Protein AF-A0A9E3D2W7-F1 (afdb_monomer_lite)

Structure (mmCIF, N/CA/C/O backbone):
data_AF-A0A9E3D2W7-F1
#
_entry.id   AF-A0A9E3D2W7-F1
#
loop_
_atom_site.group_PDB
_atom_site.id
_atom_site.type_symbol
_atom_site.label_atom_id
_atom_site.label_alt_id
_atom_site.label_comp_id
_atom_site.label_asym_id
_atom_site.label_entity_id
_atom_site.label_seq_id
_atom_site.pdbx_PDB_ins_code
_atom_site.Cartn_x
_atom_site.Cartn_y
_atom_site.Cartn_z
_atom_site.occupancy
_atom_site.B_iso_or_equiv
_atom_site.auth_seq_id
_atom_site.auth_comp_id
_atom_site.auth_asym_id
_atom_site.auth_atom_id
_atom_site.pdbx_PDB_model_num
ATOM 1 N N . MET A 1 1 ? 17.485 -7.644 -6.132 1.00 64.19 1 MET A N 1
ATOM 2 C CA . MET A 1 1 ? 16.285 -7.021 -5.536 1.00 64.19 1 MET A CA 1
ATOM 3 C C . MET A 1 1 ? 16.560 -5.545 -5.295 1.00 64.19 1 MET A C 1
ATOM 5 O O . MET A 1 1 ? 17.601 -5.252 -4.714 1.00 64.19 1 MET A O 1
ATOM 9 N N . PRO A 1 2 ? 15.701 -4.627 -5.766 1.00 85.75 2 PRO A N 1
ATOM 10 C CA . PRO A 1 2 ? 15.796 -3.198 -5.468 1.00 85.75 2 PRO A CA 1
ATOM 11 C C . PRO A 1 2 ? 15.906 -2.918 -3.962 1.00 85.75 2 PRO A C 1
ATOM 13 O O . PRO A 1 2 ? 15.304 -3.624 -3.151 1.00 85.75 2 PRO A O 1
ATOM 16 N N . VAL A 1 3 ? 16.630 -1.857 -3.587 1.00 92.44 3 VAL A N 1
ATOM 17 C CA . VAL 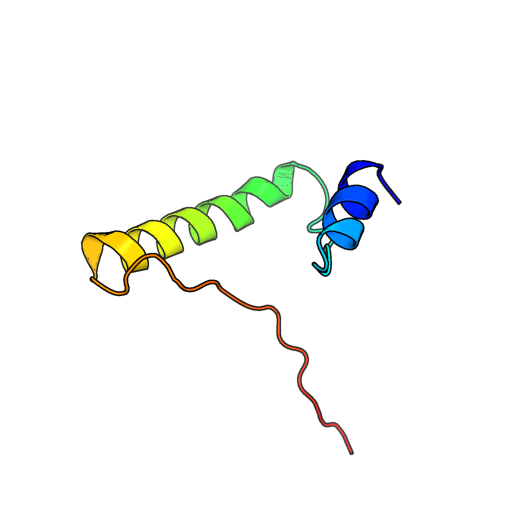A 1 3 ? 16.877 -1.490 -2.176 1.00 92.44 3 VAL A CA 1
ATOM 18 C C . VAL A 1 3 ? 15.569 -1.358 -1.389 1.00 92.44 3 VAL A C 1
ATOM 20 O O . VAL A 1 3 ? 15.462 -1.892 -0.285 1.00 92.44 3 VAL A O 1
ATOM 23 N N . PHE A 1 4 ? 14.544 -0.731 -1.974 1.00 89.75 4 PHE A N 1
ATOM 24 C CA . PHE A 1 4 ? 13.254 -0.536 -1.307 1.00 89.75 4 PHE A CA 1
ATOM 25 C C . PHE A 1 4 ? 12.557 -1.856 -0.942 1.00 89.75 4 PHE A C 1
ATOM 27 O O . PHE A 1 4 ? 11.993 -1.958 0.142 1.00 89.75 4 PHE A O 1
ATOM 34 N N . MET A 1 5 ? 12.647 -2.892 -1.785 1.00 92.62 5 MET A N 1
ATOM 35 C CA . MET A 1 5 ? 12.017 -4.187 -1.500 1.00 92.62 5 MET A CA 1
ATOM 36 C C . MET A 1 5 ? 12.640 -4.833 -0.261 1.00 92.62 5 MET A C 1
ATOM 38 O O . MET A 1 5 ? 11.930 -5.339 0.600 1.00 92.62 5 MET A O 1
ATOM 42 N N . SER A 1 6 ? 13.966 -4.745 -0.115 1.00 93.44 6 SER A N 1
ATOM 43 C CA . SER A 1 6 ? 14.653 -5.274 1.070 1.00 93.44 6 SER A CA 1
ATOM 44 C C . SER A 1 6 ? 14.294 -4.529 2.360 1.00 93.44 6 SER A C 1
ATOM 46 O O . SER A 1 6 ? 14.268 -5.134 3.429 1.00 93.44 6 SER A O 1
ATOM 48 N N . LEU A 1 7 ? 13.998 -3.228 2.277 1.00 95.62 7 LEU A N 1
ATOM 49 C CA . LEU A 1 7 ? 13.535 -2.446 3.423 1.00 95.62 7 LEU A CA 1
ATOM 50 C C . LEU A 1 7 ? 12.124 -2.865 3.838 1.00 95.62 7 LEU A C 1
ATOM 52 O O . LEU A 1 7 ? 11.881 -3.068 5.022 1.00 95.62 7 LEU A O 1
ATOM 56 N N . ILE A 1 8 ? 11.227 -3.055 2.868 1.00 94.69 8 ILE A N 1
ATOM 57 C CA . ILE A 1 8 ? 9.861 -3.533 3.117 1.00 94.69 8 ILE A CA 1
ATOM 58 C C . ILE A 1 8 ? 9.888 -4.927 3.756 1.00 94.69 8 ILE A C 1
ATOM 60 O O . ILE A 1 8 ? 9.223 -5.146 4.765 1.00 94.69 8 ILE A O 1
ATOM 64 N N . ALA A 1 9 ? 10.726 -5.832 3.244 1.00 94.94 9 ALA A N 1
ATOM 65 C CA . ALA A 1 9 ? 10.899 -7.165 3.820 1.00 94.94 9 ALA A CA 1
ATOM 66 C C . ALA A 1 9 ? 11.379 -7.122 5.283 1.00 94.94 9 ALA A C 1
ATOM 68 O O . ALA A 1 9 ? 10.882 -7.861 6.129 1.00 94.94 9 ALA A O 1
ATOM 69 N N . LYS A 1 10 ? 12.292 -6.202 5.627 1.00 96.19 10 LYS A N 1
ATOM 70 C CA . LYS A 1 10 ? 12.756 -6.008 7.015 1.00 96.19 10 LYS A CA 1
ATOM 71 C C . LYS A 1 10 ? 11.662 -5.519 7.970 1.00 96.19 10 LYS A C 1
ATOM 73 O O . LYS A 1 10 ? 11.815 -5.690 9.175 1.00 96.19 10 LYS A O 1
ATOM 78 N N . LEU A 1 11 ? 10.577 -4.934 7.459 1.00 95.50 11 LEU A N 1
ATOM 79 C CA . LEU A 1 11 ? 9.400 -4.564 8.253 1.00 95.50 11 LEU A CA 1
ATOM 80 C C . LEU A 1 11 ? 8.454 -5.754 8.506 1.00 95.50 11 LEU A C 1
ATOM 82 O O . LEU A 1 11 ? 7.422 -5.571 9.146 1.00 95.50 11 LEU A O 1
ATOM 86 N N . GLY A 1 12 ? 8.785 -6.957 8.019 1.00 94.50 12 GLY A N 1
ATOM 87 C CA . GLY A 1 12 ? 7.941 -8.151 8.137 1.00 94.50 12 GLY A CA 1
ATOM 88 C C . GLY A 1 12 ? 6.808 -8.210 7.110 1.00 94.50 12 GLY A C 1
ATOM 89 O O . GLY A 1 12 ? 5.814 -8.894 7.335 1.00 94.50 12 GLY A O 1
ATOM 90 N N . LEU A 1 13 ? 6.932 -7.465 6.008 1.00 92.75 13 LEU A N 1
ATOM 91 C CA . LEU A 1 13 ? 5.990 -7.478 4.889 1.00 92.75 13 LEU A CA 1
ATOM 92 C C . LEU A 1 13 ? 6.542 -8.317 3.731 1.00 92.75 13 LEU A C 1
ATOM 94 O O . LEU A 1 13 ? 7.751 -8.4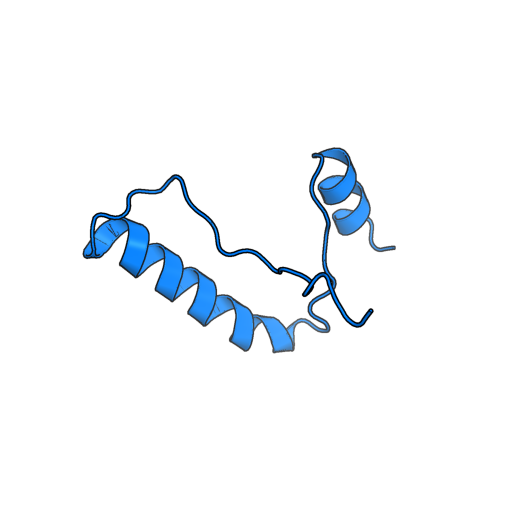23 3.561 1.00 92.75 13 LEU A O 1
ATOM 98 N N . GLU A 1 14 ? 5.654 -8.820 2.878 1.00 92.19 14 GLU A N 1
ATOM 99 C CA . GLU A 1 14 ? 6.012 -9.542 1.652 1.00 92.19 14 GLU A CA 1
ATOM 100 C C . GLU A 1 14 ? 5.890 -8.596 0.439 1.00 92.19 14 GLU A C 1
ATOM 102 O O . GLU A 1 14 ? 4.782 -8.398 -0.072 1.00 92.19 14 GLU A O 1
ATOM 107 N N . PRO A 1 15 ? 6.977 -7.933 -0.013 1.00 92.81 15 PRO A N 1
ATOM 108 C CA . PRO A 1 15 ? 6.908 -7.020 -1.149 1.00 92.81 15 PRO A CA 1
ATOM 109 C C . PRO A 1 15 ? 6.624 -7.787 -2.447 1.00 92.81 15 PRO A C 1
ATOM 111 O O . PRO A 1 15 ? 7.359 -8.702 -2.810 1.00 92.81 15 PRO A O 1
ATOM 114 N N . ALA A 1 16 ? 5.604 -7.355 -3.187 1.00 91.50 16 ALA A N 1
ATOM 115 C CA . ALA A 1 16 ? 5.304 -7.855 -4.525 1.00 91.50 16 ALA A CA 1
ATOM 116 C C . ALA A 1 16 ? 5.704 -6.816 -5.581 1.00 91.50 16 ALA A C 1
ATOM 118 O O . ALA A 1 16 ? 5.335 -5.645 -5.478 1.00 91.50 16 ALA A O 1
ATOM 119 N N . ASP A 1 17 ? 6.451 -7.242 -6.600 1.00 92.94 17 ASP A N 1
ATOM 120 C CA . ASP A 1 17 ? 6.737 -6.400 -7.760 1.00 92.94 17 ASP A CA 1
ATOM 121 C C . ASP A 1 17 ? 5.481 -6.276 -8.632 1.00 92.94 17 ASP A C 1
ATOM 123 O O . ASP A 1 17 ? 5.012 -7.259 -9.206 1.00 92.94 17 ASP A O 1
ATOM 127 N N . ALA A 1 18 ? 4.927 -5.068 -8.718 1.00 93.12 18 ALA A N 1
ATOM 128 C CA . ALA A 1 18 ? 3.777 -4.776 -9.568 1.00 93.12 18 ALA A CA 1
ATOM 129 C C . ALA A 1 18 ? 4.176 -4.494 -11.030 1.00 93.12 18 ALA A C 1
ATOM 131 O O . ALA A 1 18 ? 3.299 -4.398 -11.885 1.00 93.12 18 ALA A O 1
ATOM 132 N N . GLY A 1 19 ? 5.471 -4.366 -11.339 1.00 94.31 19 GLY A N 1
ATOM 133 C CA . GLY A 1 19 ? 5.987 -4.026 -12.663 1.00 94.31 19 GLY A CA 1
ATOM 134 C C . GLY A 1 19 ? 6.408 -2.553 -12.806 1.00 94.31 19 GLY A C 1
ATOM 135 O O . GLY A 1 19 ? 6.598 -1.846 -11.814 1.00 94.31 19 GLY A O 1
ATOM 136 N N . PRO A 1 20 ? 6.592 -2.062 -14.048 1.00 96.06 20 PRO A N 1
ATOM 137 C CA . PRO A 1 20 ? 7.052 -0.697 -14.311 1.00 96.06 20 PRO A CA 1
ATOM 138 C C . PRO A 1 20 ? 6.096 0.374 -13.771 1.00 96.06 20 PRO A C 1
ATOM 140 O O . PRO A 1 20 ? 4.908 0.126 -13.590 1.00 96.06 20 PRO A O 1
ATOM 143 N N . LEU A 1 21 ? 6.585 1.612 -13.627 1.00 96.00 21 LEU A N 1
ATOM 144 C CA . LEU A 1 21 ? 5.823 2.736 -13.058 1.00 96.00 21 LEU A CA 1
ATOM 145 C C . LEU A 1 21 ? 4.447 2.968 -13.711 1.00 96.00 21 LEU A C 1
ATOM 147 O O . LEU A 1 21 ? 3.515 3.384 -13.033 1.00 96.00 21 LEU A O 1
ATOM 151 N N . GLY A 1 22 ? 4.282 2.654 -15.000 1.00 97.62 22 GLY A N 1
ATOM 152 C CA . GLY A 1 22 ? 2.984 2.745 -15.680 1.00 97.62 22 GLY A CA 1
ATOM 153 C C . GLY A 1 22 ? 1.873 1.903 -15.031 1.00 97.62 22 GLY A C 1
ATOM 154 O O . GLY A 1 22 ? 0.700 2.260 -15.139 1.00 97.62 22 GLY A O 1
ATOM 155 N N . ILE A 1 23 ? 2.223 0.838 -14.300 1.00 97.50 23 ILE A N 1
ATOM 156 C CA . ILE A 1 23 ? 1.274 0.007 -13.546 1.00 97.50 23 ILE A CA 1
ATOM 157 C C . ILE A 1 23 ? 0.687 0.744 -12.331 1.00 97.50 23 ILE A C 1
ATOM 159 O O . ILE A 1 23 ? -0.370 0.352 -11.838 1.00 97.50 23 ILE A O 1
ATOM 163 N N . ALA A 1 24 ? 1.268 1.869 -11.893 1.00 97.50 24 ALA A N 1
ATOM 164 C CA . ALA A 1 24 ? 0.684 2.703 -10.838 1.00 97.50 24 ALA A CA 1
ATOM 165 C C . ALA A 1 24 ? -0.776 3.092 -11.137 1.00 97.50 24 ALA A C 1
ATOM 167 O O . ALA A 1 24 ? -1.600 3.103 -10.226 1.00 97.50 24 ALA A O 1
ATOM 168 N N . ARG A 1 25 ? -1.134 3.257 -12.421 1.00 97.56 25 ARG A N 1
ATOM 169 C CA . ARG A 1 25 ? -2.514 3.496 -12.875 1.00 97.56 25 ARG A CA 1
ATOM 170 C C . ARG A 1 25 ? -3.511 2.427 -12.408 1.00 97.56 25 ARG A C 1
ATOM 172 O O . ARG A 1 25 ? -4.694 2.727 -12.287 1.00 97.56 25 ARG A O 1
ATOM 179 N N . LEU A 1 26 ? -3.070 1.186 -12.190 1.00 96.81 26 LEU A N 1
ATOM 180 C CA . LEU A 1 26 ? -3.911 0.099 -11.675 1.00 96.81 26 LEU A CA 1
ATOM 181 C C . LEU A 1 26 ? -3.997 0.109 -10.142 1.00 96.81 26 LEU A C 1
ATOM 183 O O . LEU A 1 26 ? -5.026 -0.268 -9.585 1.00 96.81 26 LEU A O 1
ATOM 187 N N . LEU A 1 27 ? -2.941 0.561 -9.460 1.00 96.50 27 LEU A N 1
ATOM 188 C CA . LEU A 1 27 ? -2.881 0.631 -7.996 1.00 96.50 27 LEU A CA 1
ATOM 189 C C . LEU A 1 27 ? -3.624 1.854 -7.436 1.00 96.50 27 LEU A C 1
ATOM 191 O O . LEU A 1 27 ? -4.247 1.763 -6.378 1.00 96.50 27 LEU A O 1
ATOM 195 N N . GLU A 1 28 ? -3.606 2.979 -8.152 1.00 98.12 28 GLU A N 1
ATOM 196 C CA . GLU A 1 28 ? -4.289 4.224 -7.775 1.00 98.12 28 GLU A CA 1
ATOM 197 C C . GLU A 1 28 ? -5.796 4.026 -7.494 1.00 98.12 28 GLU A C 1
ATOM 199 O O . GLU A 1 28 ? -6.253 4.410 -6.411 1.00 98.12 28 GLU A O 1
ATOM 204 N N . PRO A 1 29 ? -6.580 3.362 -8.370 1.00 97.88 29 PRO A N 1
ATOM 205 C CA . PRO A 1 29 ? -7.976 3.034 -8.086 1.00 97.88 29 PRO A CA 1
ATOM 206 C C . PRO A 1 29 ? -8.174 2.194 -6.822 1.00 97.88 29 PRO A C 1
ATOM 208 O O . PRO A 1 29 ? -9.196 2.326 -6.153 1.00 97.88 29 PRO A O 1
ATOM 211 N N . TYR A 1 30 ? -7.207 1.345 -6.468 1.00 97.12 30 TYR A N 1
ATOM 212 C CA . TYR A 1 30 ? -7.279 0.518 -5.265 1.00 97.12 30 TYR A CA 1
ATOM 213 C C . TYR A 1 30 ? -7.132 1.358 -3.994 1.00 97.12 30 TYR A C 1
ATOM 215 O O . TYR A 1 30 ? -7.888 1.176 -3.037 1.00 97.12 30 TYR A O 1
ATOM 223 N N . GLY A 1 31 ? -6.226 2.341 -4.016 1.00 97.69 31 GLY A N 1
ATOM 224 C CA . GLY A 1 31 ? -6.120 3.354 -2.965 1.00 97.69 31 GLY A CA 1
ATOM 225 C C . GLY A 1 31 ? -7.400 4.183 -2.836 1.00 97.69 31 GLY A C 1
ATOM 226 O O . GLY A 1 31 ? -7.909 4.362 -1.731 1.00 97.69 31 GLY A O 1
ATOM 227 N N . MET A 1 32 ? -7.978 4.614 -3.961 1.00 98.50 32 MET A N 1
ATOM 228 C CA . MET A 1 32 ? -9.250 5.348 -3.970 1.00 98.50 32 MET A CA 1
ATOM 229 C C . MET A 1 32 ? -10.401 4.528 -3.381 1.00 98.50 32 MET A C 1
ATOM 231 O O . MET A 1 32 ? -11.159 5.033 -2.551 1.00 98.50 32 MET A O 1
ATOM 235 N N . LEU A 1 33 ? -10.504 3.250 -3.754 1.00 98.25 33 LEU A N 1
ATOM 236 C CA . LEU A 1 33 ? -11.502 2.344 -3.194 1.00 98.25 33 LEU A CA 1
ATOM 237 C C . LEU A 1 33 ? -11.298 2.150 -1.687 1.00 98.25 33 LEU A C 1
ATOM 239 O O . LEU A 1 33 ? -12.269 2.162 -0.932 1.00 98.25 33 LEU A O 1
ATOM 243 N N . TRP A 1 34 ? -10.053 1.998 -1.230 1.00 98.44 34 TRP A N 1
ATOM 244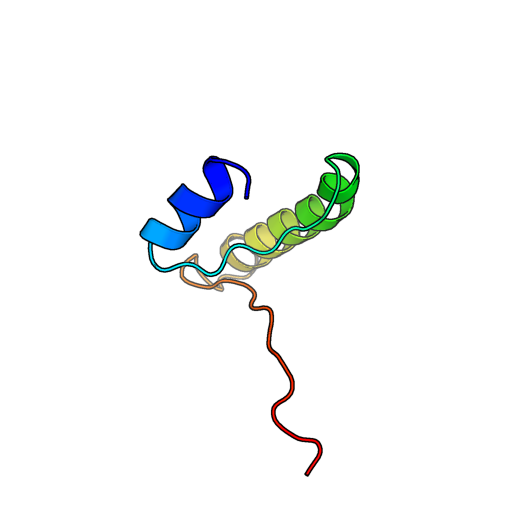 C CA . TRP A 1 34 ? -9.757 1.899 0.199 1.00 98.44 34 TRP A CA 1
ATOM 245 C C . TRP A 1 34 ? -10.225 3.147 0.961 1.00 98.44 34 TRP A C 1
ATOM 247 O O . TRP A 1 34 ? -10.883 3.005 1.991 1.00 98.44 34 TRP A O 1
ATOM 257 N N . ILE A 1 35 ? -9.954 4.353 0.438 1.00 98.31 35 ILE A N 1
ATOM 258 C CA . ILE A 1 35 ? -10.370 5.628 1.051 1.00 98.31 35 ILE A CA 1
ATOM 259 C C . ILE A 1 35 ? -11.895 5.703 1.160 1.00 98.31 35 ILE A C 1
ATOM 261 O O . ILE A 1 35 ? -12.417 5.996 2.238 1.00 98.31 35 ILE A O 1
ATOM 265 N N . ASP A 1 36 ? -12.612 5.401 0.077 1.00 98.56 36 ASP A N 1
ATOM 266 C CA . ASP A 1 36 ? -14.079 5.408 0.057 1.00 98.56 36 ASP A CA 1
ATOM 267 C C . ASP A 1 36 ? -14.658 4.434 1.095 1.00 98.56 36 ASP A C 1
ATOM 269 O O . ASP A 1 36 ? -15.529 4.781 1.895 1.00 98.56 36 ASP A O 1
ATOM 273 N N . GLN A 1 3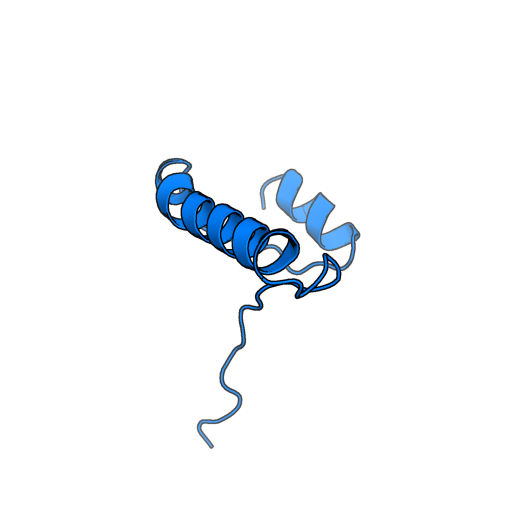7 ? -14.114 3.220 1.158 1.00 98.44 37 GLN A N 1
ATOM 274 C CA . GLN A 1 37 ? -14.534 2.214 2.128 1.00 98.44 37 GLN A CA 1
ATOM 275 C C . GLN A 1 37 ? -14.235 2.632 3.574 1.00 98.44 37 GLN A C 1
ATOM 277 O O . GLN A 1 37 ? -15.079 2.430 4.451 1.00 98.44 37 GLN A O 1
ATOM 282 N N . ALA A 1 38 ? -13.054 3.199 3.826 1.00 98.38 38 ALA A N 1
ATOM 283 C CA . ALA A 1 38 ? -12.615 3.595 5.157 1.00 98.38 38 ALA A CA 1
ATOM 284 C C . ALA A 1 38 ? -13.405 4.794 5.696 1.00 98.38 38 ALA A C 1
ATOM 286 O O . ALA A 1 38 ? -13.821 4.772 6.856 1.00 98.38 38 ALA A O 1
ATOM 287 N N . LEU A 1 39 ? -13.591 5.825 4.864 1.00 98.00 39 LEU A N 1
ATOM 288 C CA . LEU A 1 39 ? -14.115 7.128 5.277 1.00 98.00 39 LEU A CA 1
ATOM 289 C C . LEU A 1 39 ? -15.600 7.292 4.950 1.00 98.00 39 LEU A C 1
ATOM 291 O O . LEU A 1 39 ? -16.384 7.608 5.839 1.00 98.00 39 LEU A O 1
ATOM 295 N N . ASN A 1 40 ? -16.002 7.041 3.701 1.00 98.25 40 ASN A N 1
ATOM 296 C CA . ASN A 1 40 ? -17.364 7.335 3.241 1.00 98.25 40 ASN A CA 1
ATOM 297 C C . ASN A 1 40 ? -18.359 6.239 3.637 1.00 98.25 40 ASN A C 1
ATOM 299 O O . ASN A 1 40 ? -19.543 6.509 3.820 1.00 98.25 40 ASN A O 1
ATOM 303 N N . ARG A 1 41 ? -17.888 4.994 3.779 1.00 97.62 41 ARG A N 1
ATOM 304 C CA . ARG A 1 41 ? -18.731 3.829 4.108 1.00 97.62 41 ARG A CA 1
ATOM 305 C C . ARG A 1 41 ? -18.561 3.316 5.536 1.00 97.62 41 ARG A C 1
ATOM 307 O O . ARG A 1 41 ? -19.119 2.277 5.875 1.00 97.62 41 ARG A O 1
ATOM 314 N N . GLY A 1 42 ? -17.781 4.011 6.365 1.00 96.44 42 GLY A N 1
ATOM 315 C CA . GLY A 1 42 ? -17.669 3.724 7.798 1.00 96.44 42 GLY A CA 1
ATOM 316 C C . GLY A 1 42 ? -16.944 2.424 8.164 1.00 96.44 42 GLY A C 1
ATOM 317 O O . GLY A 1 42 ? -17.063 1.975 9.300 1.00 96.44 42 GLY A O 1
ATOM 318 N N . ARG A 1 43 ? -16.169 1.810 7.254 1.00 96.81 43 ARG A N 1
ATOM 319 C CA . ARG A 1 43 ? -15.402 0.586 7.567 1.00 96.81 43 ARG A CA 1
ATOM 320 C C . ARG A 1 43 ? -14.259 0.837 8.561 1.00 96.81 43 ARG A C 1
ATOM 322 O O . ARG A 1 43 ? -13.746 -0.106 9.157 1.00 96.81 43 ARG A O 1
ATOM 329 N N . GLY A 1 44 ? -13.855 2.097 8.729 1.00 96.88 44 GLY A N 1
ATOM 330 C CA . GLY A 1 44 ? -12.691 2.477 9.519 1.00 96.88 44 GLY A CA 1
ATOM 331 C C . GLY A 1 44 ? -11.379 2.218 8.776 1.00 96.88 44 GLY A C 1
ATOM 332 O O . GLY A 1 44 ? -11.354 1.698 7.665 1.00 96.88 44 GLY A O 1
ATOM 333 N N . ARG A 1 45 ? -10.259 2.615 9.387 1.00 97.38 45 ARG A N 1
ATOM 334 C CA . ARG A 1 45 ? -8.928 2.616 8.743 1.00 97.38 45 ARG A CA 1
ATOM 335 C C . ARG A 1 45 ? -8.120 1.340 8.989 1.00 97.38 45 ARG A C 1
ATOM 337 O O . ARG A 1 45 ? -7.051 1.175 8.417 1.00 97.38 45 ARG A O 1
ATOM 344 N N . SER A 1 46 ? -8.603 0.454 9.857 1.00 97.19 46 SER A N 1
ATOM 345 C CA . SER A 1 46 ? -7.873 -0.737 10.302 1.00 97.19 46 SER A CA 1
ATOM 346 C C . SER A 1 46 ? -8.155 -1.953 9.411 1.00 97.19 46 SER A C 1
ATOM 348 O O . SER A 1 46 ? -8.523 -3.016 9.906 1.00 97.19 46 SER A O 1
ATOM 350 N N . PHE A 1 47 ? -8.023 -1.798 8.091 1.00 96.44 47 PHE A N 1
ATOM 351 C CA . PHE A 1 47 ? -8.109 -2.907 7.137 1.00 96.44 47 PHE A CA 1
ATOM 352 C C . PHE A 1 47 ? -7.201 -2.665 5.929 1.00 96.44 47 PHE A C 1
ATOM 354 O O . PHE A 1 47 ? -6.824 -1.530 5.639 1.00 96.44 47 PHE A O 1
ATOM 361 N N . ALA A 1 48 ? -6.892 -3.732 5.200 1.00 95.38 48 ALA A N 1
ATOM 362 C CA . ALA A 1 48 ? -6.181 -3.686 3.932 1.00 95.38 48 ALA A CA 1
ATOM 363 C C . ALA A 1 48 ? -6.741 -4.754 2.991 1.00 95.38 48 ALA A C 1
ATOM 365 O O . ALA A 1 48 ? -7.418 -5.693 3.412 1.00 95.38 48 ALA A O 1
ATOM 366 N N . PHE A 1 49 ? -6.449 -4.602 1.709 1.00 95.12 49 PHE A N 1
ATOM 367 C CA . PHE A 1 49 ? -6.652 -5.661 0.738 1.00 95.12 49 PHE A CA 1
ATOM 368 C C . PHE A 1 49 ? -5.470 -6.635 0.766 1.00 95.12 49 PHE A C 1
ATOM 370 O O . PHE A 1 49 ? -4.337 -6.217 0.998 1.00 95.12 49 PHE A O 1
ATOM 377 N N . ALA A 1 50 ? -5.725 -7.918 0.512 1.00 92.88 50 ALA A N 1
ATOM 378 C CA . ALA A 1 50 ? -4.708 -8.962 0.567 1.00 92.88 50 ALA A CA 1
ATOM 379 C C . ALA A 1 50 ? -4.641 -9.739 -0.750 1.00 92.88 50 ALA A C 1
ATOM 381 O O . ALA A 1 50 ? -5.671 -10.109 -1.317 1.00 92.88 50 ALA A O 1
ATOM 382 N N . ILE A 1 51 ? -3.420 -10.028 -1.196 1.00 90.88 51 ILE A N 1
ATOM 383 C CA . ILE A 1 51 ? -3.167 -11.034 -2.226 1.00 90.88 51 ILE A CA 1
ATOM 384 C C . ILE A 1 51 ? -3.170 -12.384 -1.513 1.00 90.88 51 ILE A C 1
ATOM 386 O O . ILE A 1 51 ? -2.362 -12.621 -0.619 1.00 90.88 51 ILE A O 1
ATOM 390 N N . SER A 1 52 ? -4.105 -13.255 -1.879 1.00 89.19 52 SER A N 1
ATOM 391 C CA . SER A 1 52 ? -4.221 -14.592 -1.304 1.00 89.19 52 SER A CA 1
ATOM 392 C C . SER A 1 52 ? -3.967 -15.629 -2.386 1.00 89.19 52 SER A C 1
ATOM 394 O O . SER A 1 52 ? -4.573 -15.587 -3.457 1.00 89.19 52 SER A O 1
ATOM 396 N N . ASN A 1 53 ? -3.073 -16.570 -2.097 1.00 86.06 53 ASN A N 1
ATOM 397 C CA . ASN A 1 53 ? -2.905 -17.755 -2.921 1.00 86.06 53 ASN A CA 1
ATOM 398 C C . ASN A 1 53 ? -4.007 -18.748 -2.564 1.00 86.06 53 ASN A C 1
ATOM 400 O O . ASN A 1 53 ? -4.263 -19.010 -1.388 1.00 86.06 53 ASN A O 1
ATOM 404 N N . ARG A 1 54 ? -4.636 -19.345 -3.576 1.00 85.69 54 ARG A N 1
ATOM 405 C CA . ARG A 1 54 ? -5.527 -20.479 -3.342 1.00 85.69 54 ARG A CA 1
ATOM 406 C C . ARG A 1 54 ? -4.688 -21.655 -2.844 1.00 85.69 54 ARG A C 1
ATOM 408 O O . ARG A 1 54 ? -3.902 -22.215 -3.602 1.00 85.69 54 ARG A O 1
ATOM 415 N N . SER A 1 55 ? -4.881 -22.061 -1.597 1.00 73.38 55 SER A N 1
ATOM 416 C CA . SER A 1 55 ? -4.396 -23.345 -1.103 1.00 73.38 55 SE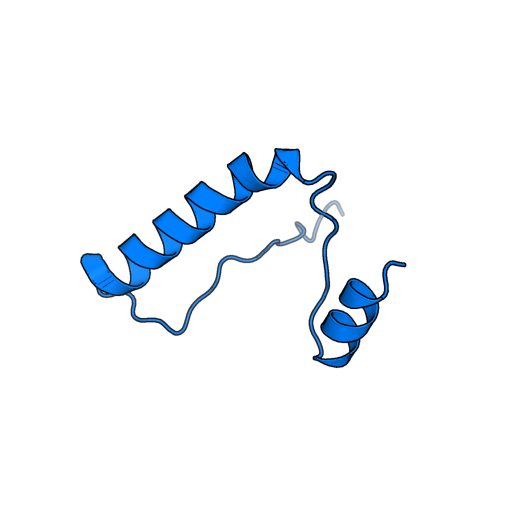R A CA 1
ATOM 417 C C . SER A 1 55 ? -5.303 -24.461 -1.638 1.00 73.38 55 SER A C 1
ATOM 419 O O . SER A 1 55 ? -6.415 -24.646 -1.153 1.00 73.38 55 SER A O 1
ATOM 421 N N . GLY A 1 56 ? -4.843 -25.183 -2.668 1.00 53.94 56 GLY A N 1
ATOM 422 C CA . GLY A 1 56 ? -5.439 -26.456 -3.096 1.00 53.94 56 GLY A CA 1
ATOM 423 C C . GLY A 1 56 ? -5.672 -26.606 -4.602 1.00 53.94 56 GLY A C 1
ATOM 424 O O . GLY A 1 56 ? -6.743 -26.277 -5.108 1.00 53.94 56 GLY A O 1
ATOM 425 N N . ALA A 1 57 ? -4.700 -27.198 -5.294 1.00 48.22 57 ALA A N 1
ATOM 426 C CA . ALA A 1 57 ? -4.975 -28.410 -6.059 1.00 48.22 57 ALA A CA 1
ATOM 427 C C . ALA A 1 57 ? -4.280 -29.536 -5.280 1.00 48.22 57 ALA A C 1
ATOM 429 O O . ALA A 1 57 ? -3.065 -29.479 -5.090 1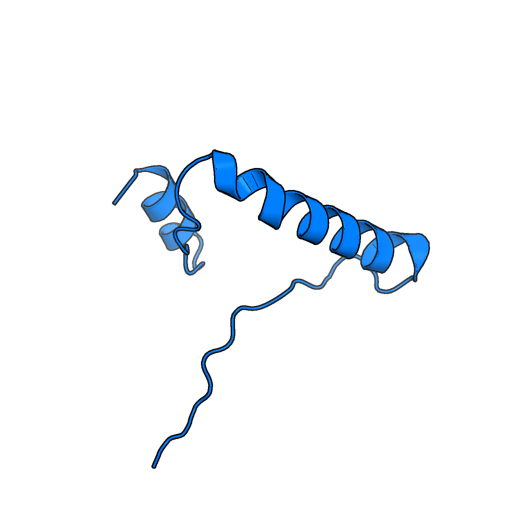.00 48.22 57 ALA A O 1
ATOM 430 N N . ALA A 1 58 ? -5.078 -30.441 -4.715 1.00 45.94 58 ALA A N 1
ATOM 431 C CA . ALA A 1 58 ? -4.607 -31.754 -4.292 1.00 45.94 58 ALA A CA 1
ATOM 432 C C . ALA A 1 58 ? -4.381 -32.623 -5.535 1.00 45.94 58 ALA A C 1
ATOM 434 O O . ALA A 1 58 ? -5.101 -32.382 -6.535 1.00 45.94 58 ALA A O 1
#

Sequence (58 aa):
MPVFMSLIAKLGLEPADAGPLGIARLLEPYGMLWIDQALNRGRGRSFAFAISNRSGAA

Secondary structure (DSSP, 8-state):
--HHHHHHHHTT-------SGGGHHHHHHHHHHHHIIIIIS---SS------------

Radius of gyration: 14.71 Å; chains: 1; bounding box: 36×39×26 Å

Foldseek 3Di:
DDPVQVVCVVVVDHDDDQDDPVSVVVVVVQVVVLCCCQPVVVPHNPDDDDDDDDPDDD

pLDDT: mean 91.83, std 11.52, range [45.94, 98.56]